Protein AF-A0AAE1W325-F1 (afdb_monomer)

Mean predicted aligned error: 14.41 Å

Organism: NCBI:txid2727404

Secondary structure (DSSP, 8-state):
-HHHHHHHHHHHHH-TTTHHHHHHHHHHHHHHHHHHHHHHHHHHHHHHHHHHHHHHHHHHHHHHHTSTTS----------------GGGTSS----TT-

Sequence (99 aa):
MLNSMVYEANARLRDPVYGCAGAICQLQYQISELQAELAKAQAEILNMQCQNANLFELIGKQMAAETDRQPQTLPSVHENTTFFFDESILGVAWEPLWT

InterPro domains:
  IPR004883 Lateral organ boundaries, LOB [PF03195] (2-42)
  IPR004883 Lateral organ boundaries, LOB [PS50891] (1-45)

Solvent-accessible surface area (backbone atoms only — not comparable to 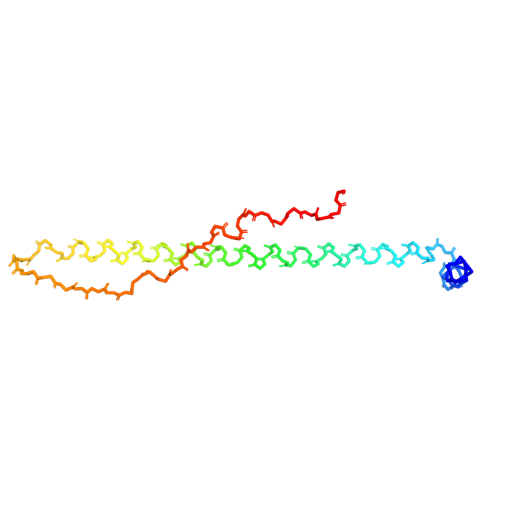full-atom values): 6200 Å² total; per-residue (Å²): 114,66,69,60,54,52,49,44,54,54,27,32,73,76,32,76,86,45,27,56,58,45,56,51,53,52,50,53,51,52,52,51,53,52,52,51,53,51,53,51,54,51,53,52,51,54,50,53,52,52,52,50,52,53,51,52,51,52,52,53,51,51,59,60,68,64,58,86,75,74,87,88,86,88,86,81,87,73,83,83,77,78,74,78,78,78,56,76,69,78,81,57,84,83,69,76,92,79,122

Structure (mmCIF, N/CA/C/O backbone):
data_AF-A0AAE1W325-F1
#
_entry.id   AF-A0AAE1W325-F1
#
loop_
_atom_site.group_PDB
_atom_site.id
_atom_site.type_symbol
_atom_site.label_atom_id
_atom_site.label_alt_id
_atom_site.label_comp_id
_atom_site.label_asym_id
_atom_site.label_entity_id
_atom_site.label_seq_id
_atom_site.pdbx_PDB_ins_code
_atom_site.Cartn_x
_atom_site.Cartn_y
_atom_site.Cartn_z
_atom_site.occupancy
_atom_site.B_iso_or_equiv
_atom_site.auth_seq_id
_atom_site.auth_comp_id
_a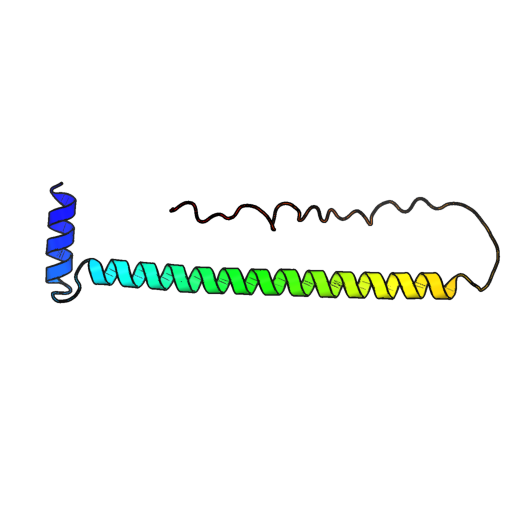tom_site.auth_asym_id
_atom_site.auth_atom_id
_atom_site.pdbx_PDB_model_num
ATOM 1 N N . MET A 1 1 ? 26.150 7.624 -7.975 1.00 70.50 1 MET A N 1
ATOM 2 C CA . MET A 1 1 ? 25.671 7.990 -9.328 1.00 70.50 1 MET A CA 1
ATOM 3 C C . MET A 1 1 ? 25.613 6.781 -10.266 1.00 70.50 1 MET A C 1
ATOM 5 O O . MET A 1 1 ? 24.535 6.490 -10.762 1.00 70.50 1 MET A O 1
ATOM 9 N N . LEU A 1 2 ? 26.701 6.010 -10.432 1.00 83.12 2 LEU A N 1
ATOM 10 C CA . LEU A 1 2 ? 26.726 4.818 -11.307 1.00 83.12 2 LEU A CA 1
ATOM 11 C C . LEU A 1 2 ? 25.698 3.734 -10.937 1.00 83.12 2 LEU A C 1
ATOM 13 O O . LEU A 1 2 ? 24.982 3.261 -11.812 1.00 83.12 2 LEU A O 1
ATOM 17 N N . ASN A 1 3 ? 25.554 3.400 -9.651 1.00 87.38 3 ASN A N 1
ATOM 18 C CA . ASN A 1 3 ? 24.617 2.351 -9.217 1.00 87.38 3 ASN A CA 1
ATOM 19 C C . ASN A 1 3 ? 23.154 2.668 -9.568 1.00 87.38 3 ASN A C 1
ATOM 21 O O . ASN A 1 3 ? 22.403 1.764 -9.919 1.00 87.38 3 ASN A O 1
ATOM 25 N N . SER A 1 4 ? 22.765 3.948 -9.529 1.00 87.88 4 SER A N 1
ATOM 26 C CA . SER A 1 4 ? 21.405 4.375 -9.885 1.00 87.88 4 SER A CA 1
ATOM 27 C C . SER A 1 4 ? 21.139 4.211 -11.383 1.00 87.88 4 SER A C 1
ATOM 29 O O . SER A 1 4 ? 20.088 3.710 -11.765 1.00 87.88 4 SER A O 1
ATOM 31 N N . MET A 1 5 ? 22.110 4.573 -12.229 1.00 89.50 5 MET A N 1
ATOM 32 C CA . MET A 1 5 ? 21.998 4.447 -13.686 1.00 89.50 5 MET A CA 1
ATOM 33 C C . MET A 1 5 ? 21.989 2.978 -14.129 1.00 89.50 5 MET A C 1
ATOM 35 O O . MET A 1 5 ? 21.214 2.593 -15.000 1.00 89.50 5 MET A O 1
ATOM 39 N N . VAL A 1 6 ? 22.808 2.134 -13.489 1.00 91.69 6 VAL A N 1
ATOM 40 C CA . VAL A 1 6 ? 22.817 0.682 -13.730 1.00 91.69 6 VAL A CA 1
ATOM 41 C C . VAL A 1 6 ? 21.495 0.045 -13.301 1.00 91.69 6 VAL A C 1
ATOM 43 O O . VAL A 1 6 ? 20.977 -0.813 -14.015 1.00 91.69 6 VAL A O 1
ATOM 46 N N . TYR A 1 7 ? 20.931 0.458 -12.161 1.00 89.94 7 TYR A N 1
ATOM 47 C CA . TYR A 1 7 ? 19.629 -0.028 -11.706 1.00 89.94 7 TYR A CA 1
ATOM 48 C C . TYR A 1 7 ? 18.511 0.350 -12.683 1.00 89.94 7 TYR A C 1
ATOM 50 O O . TYR A 1 7 ? 17.733 -0.517 -13.077 1.00 89.94 7 TYR A O 1
ATOM 58 N N . GLU A 1 8 ? 18.463 1.607 -13.129 1.00 88.81 8 GLU A N 1
ATOM 59 C CA . GLU A 1 8 ? 17.468 2.071 -14.099 1.00 88.81 8 GLU A CA 1
ATOM 60 C C . GLU A 1 8 ? 17.586 1.335 -15.441 1.00 88.81 8 GLU A C 1
ATOM 62 O O . GLU A 1 8 ? 16.585 0.848 -15.970 1.00 88.81 8 GLU A O 1
ATOM 67 N N . ALA A 1 9 ? 18.806 1.182 -15.962 1.00 89.75 9 ALA A N 1
ATOM 68 C CA . ALA A 1 9 ? 19.050 0.442 -17.197 1.00 89.75 9 ALA A CA 1
ATOM 69 C C . ALA A 1 9 ? 18.604 -1.027 -17.080 1.00 89.75 9 ALA A C 1
ATOM 71 O O . ALA A 1 9 ? 17.921 -1.543 -17.964 1.00 89.75 9 ALA A O 1
ATOM 72 N N . ASN A 1 10 ? 18.913 -1.690 -15.959 1.00 89.50 10 ASN A N 1
ATOM 73 C CA . ASN A 1 10 ? 18.458 -3.058 -15.694 1.00 89.50 10 ASN A CA 1
ATOM 74 C C . ASN A 1 10 ? 16.943 -3.166 -15.488 1.00 89.50 10 ASN A C 1
ATOM 76 O O . ASN A 1 10 ? 16.356 -4.211 -15.769 1.00 89.50 10 ASN A O 1
ATOM 80 N N . ALA A 1 11 ? 16.295 -2.132 -14.954 1.00 90.44 11 ALA A N 1
ATOM 81 C CA . ALA A 1 11 ? 14.845 -2.110 -14.820 1.00 90.44 11 ALA A CA 1
ATOM 82 C C . ALA A 1 11 ? 14.180 -2.012 -16.200 1.00 90.44 11 ALA A C 1
ATOM 84 O O . ALA A 1 11 ? 13.305 -2.819 -16.493 1.00 90.44 11 ALA A O 1
ATOM 85 N N . ARG A 1 12 ? 14.664 -1.125 -17.081 1.00 89.56 12 ARG A N 1
ATOM 86 C CA . ARG A 1 12 ? 14.165 -0.992 -18.463 1.00 89.56 12 ARG A CA 1
ATOM 87 C C . ARG A 1 12 ? 14.444 -2.221 -19.335 1.00 89.56 12 ARG A C 1
ATOM 89 O O . ARG A 1 12 ? 13.671 -2.520 -20.231 1.00 89.56 12 ARG A O 1
ATOM 96 N N . LEU A 1 13 ? 15.528 -2.957 -19.082 1.00 91.19 13 LEU A N 1
ATOM 97 C CA . LEU A 1 13 ? 15.776 -4.233 -19.767 1.00 91.19 13 LEU A CA 1
ATOM 98 C C . LEU A 1 13 ? 14.730 -5.301 -19.419 1.00 91.19 13 LEU A C 1
ATOM 100 O O . LEU A 1 13 ? 14.371 -6.104 -20.275 1.00 91.19 13 LEU A O 1
ATOM 104 N N . ARG A 1 14 ? 14.269 -5.329 -18.164 1.00 89.31 14 ARG A N 1
ATOM 105 C CA . ARG A 1 14 ? 13.284 -6.308 -17.675 1.00 89.31 14 ARG A CA 1
ATOM 106 C C . ARG A 1 14 ? 11.848 -5.895 -17.984 1.00 89.31 14 ARG A C 1
ATOM 108 O O . ARG A 1 14 ? 11.034 -6.748 -18.310 1.00 89.31 14 ARG A O 1
ATOM 115 N N . ASP A 1 15 ? 11.568 -4.601 -17.898 1.00 88.56 15 ASP A N 1
ATOM 116 C CA . ASP A 1 15 ? 10.294 -3.988 -18.255 1.00 88.56 15 ASP A CA 1
ATOM 117 C C . ASP A 1 15 ? 10.564 -2.750 -19.130 1.00 88.56 15 ASP A C 1
ATOM 119 O O . ASP A 1 15 ? 10.824 -1.662 -18.604 1.00 88.56 15 ASP A O 1
ATOM 123 N N . PRO A 1 16 ? 10.539 -2.894 -20.466 1.00 86.81 16 PRO A N 1
ATOM 124 C CA . PRO A 1 16 ? 10.879 -1.809 -21.385 1.00 86.81 16 PRO A CA 1
ATOM 125 C C . PRO A 1 16 ? 9.846 -0.685 -21.427 1.00 86.81 16 PRO A C 1
ATOM 127 O O . PRO A 1 16 ? 10.155 0.385 -21.951 1.00 86.81 16 PRO A O 1
ATOM 130 N N . VAL A 1 17 ? 8.642 -0.901 -20.890 1.00 88.94 17 VAL A N 1
ATOM 131 C CA . VAL A 1 17 ? 7.582 0.110 -20.885 1.00 88.94 17 VAL A CA 1
ATOM 132 C C . VAL A 1 17 ? 7.627 0.911 -19.590 1.00 88.94 17 VAL A C 1
ATOM 134 O O . VAL A 1 17 ? 7.645 2.140 -19.642 1.00 88.94 17 VAL A O 1
ATOM 137 N N . TYR A 1 18 ? 7.696 0.243 -18.435 1.00 88.00 18 TYR A N 1
ATOM 138 C CA . TYR A 1 18 ? 7.563 0.915 -17.141 1.00 88.00 18 TYR A CA 1
ATOM 139 C C . TYR A 1 18 ? 8.830 0.891 -16.282 1.00 88.00 18 TYR A C 1
ATOM 141 O O . TYR A 1 18 ? 8.981 1.757 -15.423 1.00 88.00 18 TYR A O 1
ATOM 149 N N . GLY A 1 19 ? 9.776 -0.022 -16.509 1.00 91.31 19 GLY A N 1
ATOM 150 C CA . GLY A 1 19 ? 11.065 -0.067 -15.812 1.00 91.31 19 GLY A CA 1
ATOM 151 C C . GLY A 1 19 ? 10.965 0.162 -14.295 1.00 91.31 19 GLY A C 1
ATOM 152 O O . GLY A 1 19 ? 10.238 -0.530 -13.586 1.00 91.31 19 GLY A O 1
ATOM 153 N N . CYS A 1 20 ? 11.700 1.152 -13.773 1.00 89.56 20 CYS A N 1
ATOM 154 C CA . CYS A 1 20 ? 11.634 1.522 -12.354 1.00 89.56 20 CYS A CA 1
ATOM 155 C C . CYS A 1 20 ? 10.351 2.283 -11.975 1.00 89.56 20 CYS A C 1
ATOM 157 O O . CYS A 1 20 ? 9.954 2.234 -10.814 1.00 89.56 20 CYS A O 1
ATOM 159 N N . ALA A 1 21 ? 9.675 2.934 -12.928 1.00 91.69 21 ALA A N 1
ATOM 160 C CA . ALA A 1 21 ? 8.389 3.582 -12.679 1.00 91.69 21 ALA A CA 1
ATOM 161 C C . ALA A 1 21 ? 7.309 2.550 -12.320 1.00 91.69 21 ALA A C 1
ATOM 163 O O . ALA A 1 21 ? 6.518 2.804 -11.420 1.00 91.69 21 ALA A O 1
ATOM 164 N N . GLY A 1 22 ? 7.336 1.356 -12.925 1.00 91.44 22 GLY A N 1
ATOM 165 C CA . GLY A 1 22 ? 6.441 0.252 -12.559 1.00 91.44 22 GLY A CA 1
ATOM 166 C C . GLY A 1 22 ? 6.618 -0.192 -11.103 1.00 91.44 22 GLY A C 1
ATOM 167 O O . GLY A 1 22 ? 5.640 -0.324 -10.368 1.00 91.44 22 GLY A O 1
ATOM 168 N N . ALA A 1 23 ? 7.870 -0.328 -10.651 1.00 91.38 23 ALA A N 1
ATOM 169 C CA . ALA A 1 23 ? 8.178 -0.639 -9.254 1.00 91.38 23 ALA A CA 1
ATOM 170 C C . ALA A 1 23 ? 7.703 0.469 -8.297 1.00 91.38 23 ALA A C 1
ATOM 172 O O . ALA A 1 23 ? 7.131 0.178 -7.249 1.00 91.38 23 ALA A O 1
ATOM 173 N N . ILE A 1 24 ? 7.890 1.737 -8.675 1.00 93.69 24 ILE A N 1
ATOM 174 C CA . ILE A 1 24 ? 7.401 2.885 -7.902 1.00 93.69 24 ILE A CA 1
ATOM 175 C C . ILE A 1 24 ? 5.869 2.853 -7.797 1.00 93.69 24 ILE A C 1
ATOM 177 O O . ILE A 1 24 ? 5.341 2.978 -6.695 1.00 93.69 24 ILE A O 1
ATOM 181 N N . CYS A 1 25 ? 5.153 2.641 -8.904 1.00 95.38 25 CYS A N 1
ATOM 182 C CA . CYS A 1 25 ? 3.692 2.555 -8.907 1.00 95.38 25 CYS A CA 1
ATOM 183 C C . CYS A 1 25 ? 3.181 1.412 -8.021 1.00 95.38 25 CYS A C 1
ATOM 185 O O . CYS A 1 25 ? 2.223 1.596 -7.274 1.00 95.38 25 CYS A O 1
ATOM 187 N N . GLN A 1 26 ? 3.832 0.248 -8.061 1.00 94.69 26 GLN A N 1
ATOM 188 C CA . GLN A 1 26 ? 3.451 -0.887 -7.224 1.00 94.69 26 GLN A CA 1
ATOM 189 C C . GLN A 1 26 ? 3.653 -0.596 -5.732 1.00 94.69 26 GLN A C 1
ATOM 191 O O . GLN A 1 26 ? 2.786 -0.924 -4.926 1.00 94.69 26 GLN A O 1
ATOM 196 N N . LEU A 1 27 ? 4.763 0.050 -5.365 1.00 97.06 27 LEU A N 1
ATOM 197 C CA . LEU A 1 27 ? 5.005 0.466 -3.983 1.00 97.06 27 LEU A CA 1
ATOM 198 C C . LEU A 1 27 ? 3.982 1.508 -3.520 1.00 97.06 27 LEU A C 1
ATOM 200 O O . LEU A 1 27 ? 3.474 1.404 -2.409 1.00 97.06 27 LEU A O 1
ATOM 204 N N . GLN A 1 28 ? 3.635 2.478 -4.370 1.00 97.12 28 GLN A N 1
ATOM 205 C CA . GLN A 1 28 ? 2.587 3.456 -4.061 1.00 97.12 28 GLN A CA 1
ATOM 206 C C . GLN A 1 28 ? 1.235 2.775 -3.826 1.00 97.12 28 GLN A C 1
ATOM 208 O O . GLN A 1 28 ? 0.566 3.081 -2.844 1.00 97.12 28 GLN A O 1
ATOM 213 N N . TYR A 1 29 ? 0.870 1.805 -4.669 1.00 96.06 29 TYR A N 1
ATOM 214 C CA . TYR A 1 29 ? -0.347 1.018 -4.488 1.00 96.06 29 TYR A CA 1
ATOM 215 C C . TYR A 1 29 ? -0.349 0.256 -3.153 1.00 96.06 29 TYR A C 1
ATOM 217 O O . TYR A 1 29 ? -1.315 0.337 -2.400 1.00 96.06 29 TYR A O 1
ATOM 225 N N . GLN A 1 30 ? 0.754 -0.418 -2.811 1.00 98.00 30 GLN A N 1
ATOM 226 C CA . GLN A 1 30 ? 0.885 -1.129 -1.533 1.00 98.00 30 GLN A CA 1
ATOM 227 C C . GLN A 1 30 ? 0.770 -0.195 -0.324 1.00 98.00 30 GLN A C 1
ATOM 229 O O . GLN A 1 30 ? 0.136 -0.551 0.665 1.00 98.00 30 GLN A O 1
ATOM 234 N N . ILE A 1 31 ? 1.355 1.004 -0.401 1.00 96.81 31 ILE A N 1
ATOM 235 C CA . ILE A 1 31 ? 1.211 2.022 0.646 1.00 96.81 31 ILE A CA 1
ATOM 236 C C . ILE A 1 31 ? -0.263 2.407 0.812 1.00 96.81 31 ILE A C 1
ATOM 238 O O . ILE A 1 31 ? -0.739 2.477 1.943 1.00 96.81 31 ILE A O 1
ATOM 242 N N . SER A 1 32 ? -0.992 2.625 -0.286 1.00 95.56 32 SER A N 1
ATOM 243 C CA . SER A 1 32 ? -2.419 2.960 -0.233 1.00 95.56 32 SER A CA 1
ATOM 244 C C . SER A 1 32 ? -3.271 1.844 0.377 1.00 95.56 32 SER A C 1
ATOM 246 O O . SER A 1 32 ? -4.124 2.131 1.214 1.00 95.56 32 SER A O 1
ATOM 248 N N . GLU A 1 33 ? -3.026 0.583 0.015 1.00 97.81 33 GLU A N 1
ATOM 249 C CA . GLU A 1 33 ? -3.729 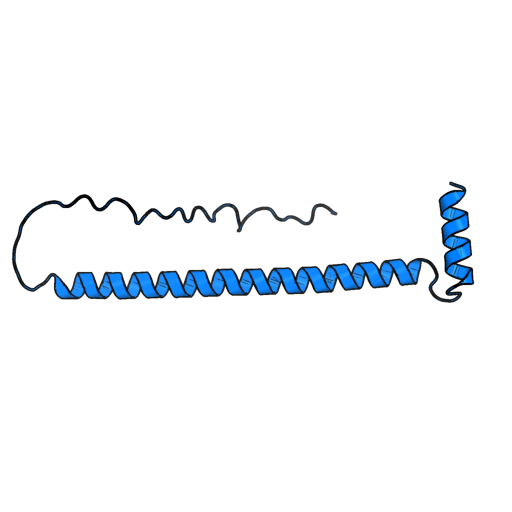-0.567 0.607 1.00 97.81 33 GLU A CA 1
ATOM 250 C C . GLU A 1 33 ? -3.481 -0.652 2.120 1.00 97.81 33 GLU A C 1
ATOM 252 O O . GLU A 1 33 ? -4.424 -0.727 2.905 1.00 97.81 33 GLU A O 1
ATOM 257 N N . LEU A 1 34 ? -2.221 -0.536 2.551 1.00 97.56 34 LEU A N 1
ATOM 258 C CA . LEU A 1 34 ? -1.871 -0.562 3.974 1.00 97.56 34 LEU A CA 1
ATOM 259 C C . LEU A 1 34 ? -2.495 0.604 4.753 1.00 97.56 34 LEU A C 1
ATOM 261 O O . LEU A 1 34 ? -2.934 0.429 5.888 1.00 97.56 34 LEU A O 1
ATOM 265 N N . GLN A 1 35 ? -2.564 1.795 4.155 1.00 94.75 35 GLN A N 1
ATOM 266 C CA . GLN A 1 35 ? -3.252 2.940 4.757 1.00 94.75 35 GLN A CA 1
ATOM 267 C C . GLN A 1 35 ? -4.757 2.683 4.915 1.00 94.75 35 GLN A C 1
ATOM 269 O O . GLN A 1 35 ? -5.332 3.053 5.940 1.00 94.75 35 GLN A O 1
ATOM 274 N N . ALA A 1 36 ? -5.392 2.029 3.940 1.00 92.81 36 ALA A N 1
ATOM 275 C CA . ALA A 1 36 ? -6.801 1.659 4.023 1.00 92.81 36 ALA A CA 1
ATOM 276 C C . ALA A 1 36 ? -7.055 0.606 5.117 1.00 92.81 36 ALA A C 1
ATOM 278 O O . ALA A 1 36 ? -8.005 0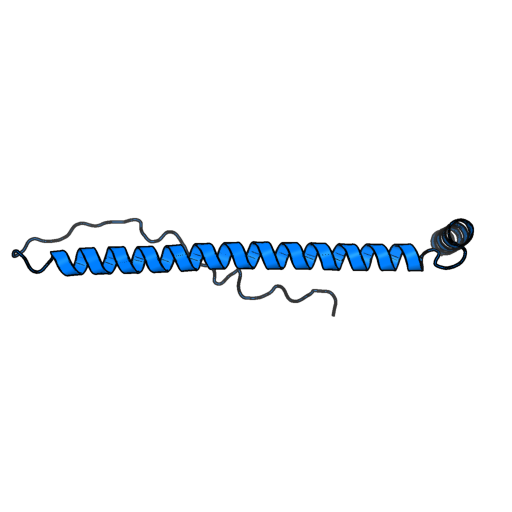.741 5.892 1.00 92.81 36 ALA A O 1
ATOM 279 N N . GLU A 1 37 ? -6.192 -0.407 5.228 1.00 96.75 37 GLU A N 1
ATOM 280 C CA . GLU A 1 37 ? -6.260 -1.405 6.303 1.00 96.75 37 GLU A CA 1
ATOM 281 C C . GLU A 1 37 ? -6.098 -0.767 7.687 1.00 96.75 37 GLU A C 1
ATOM 283 O O . GLU A 1 37 ? -6.866 -1.071 8.603 1.00 96.75 37 GLU A O 1
ATOM 288 N N . LEU A 1 38 ? -5.151 0.164 7.828 1.00 94.31 38 LEU A N 1
ATOM 289 C CA . LEU A 1 38 ? -4.948 0.909 9.067 1.00 94.31 38 LEU A CA 1
ATOM 290 C C . LEU A 1 38 ? -6.199 1.711 9.445 1.00 94.31 38 LEU A C 1
ATOM 292 O O . LEU A 1 38 ? -6.675 1.609 10.576 1.00 94.31 38 LEU A O 1
ATOM 296 N N . ALA A 1 39 ? -6.759 2.468 8.498 1.00 88.25 39 ALA A N 1
ATOM 297 C CA . ALA A 1 39 ? -7.968 3.258 8.721 1.00 88.25 39 ALA A CA 1
ATOM 298 C C . ALA A 1 39 ? -9.159 2.377 9.130 1.00 88.25 39 ALA A C 1
ATOM 300 O O . ALA A 1 39 ? -9.934 2.736 10.019 1.00 88.25 39 ALA A O 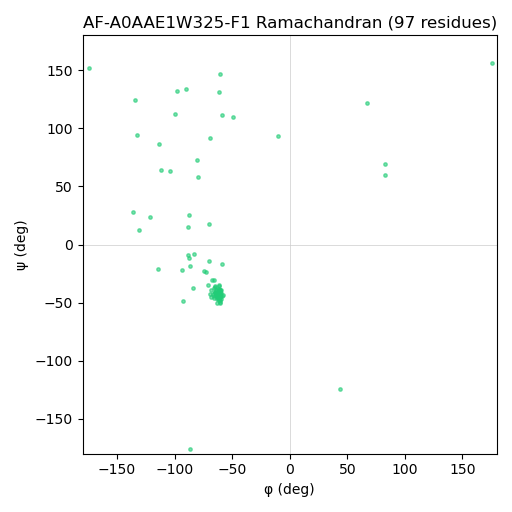1
ATOM 301 N N . LYS A 1 40 ? -9.287 1.189 8.527 1.00 91.88 40 LYS A N 1
ATOM 302 C CA . LYS A 1 40 ? -10.311 0.210 8.897 1.00 91.88 40 LYS A CA 1
ATOM 303 C C . LYS A 1 40 ? -10.130 -0.282 10.335 1.00 91.88 40 LYS A C 1
ATOM 305 O O . LYS A 1 40 ? -11.088 -0.246 11.105 1.00 91.88 40 LYS A O 1
ATOM 310 N N . ALA A 1 41 ? -8.923 -0.704 10.709 1.00 90.38 41 ALA A N 1
ATOM 311 C CA . ALA A 1 41 ? -8.640 -1.176 12.064 1.00 90.38 41 ALA A CA 1
ATOM 312 C C . ALA A 1 41 ? -8.906 -0.085 13.117 1.00 90.38 41 ALA A C 1
ATOM 314 O O . ALA A 1 41 ? -9.477 -0.356 14.171 1.00 90.38 41 ALA A O 1
ATOM 315 N N . GLN A 1 42 ? -8.562 1.169 12.812 1.00 82.81 42 GLN A N 1
ATOM 316 C CA . GLN A 1 42 ? -8.860 2.316 13.673 1.00 82.81 42 GLN A CA 1
ATOM 317 C C . GLN A 1 42 ? -10.368 2.525 13.855 1.00 82.81 42 GLN A C 1
ATOM 319 O O . GLN A 1 42 ? -10.836 2.695 14.981 1.00 82.81 42 GLN A O 1
ATOM 324 N N . ALA A 1 43 ? -11.145 2.465 12.770 1.00 86.19 43 ALA A N 1
ATOM 325 C CA . ALA A 1 43 ? -12.599 2.580 12.843 1.00 86.19 43 ALA A CA 1
ATOM 326 C C . ALA A 1 43 ? -13.227 1.454 13.686 1.00 86.19 43 ALA A C 1
ATOM 328 O O . ALA A 1 43 ? -14.162 1.701 14.448 1.00 86.19 43 ALA A O 1
ATOM 329 N N . GLU A 1 44 ? -12.699 0.231 13.592 1.00 90.94 44 GLU A N 1
ATOM 330 C CA . GLU A 1 44 ? -13.136 -0.896 14.422 1.00 90.94 44 GLU A CA 1
ATOM 331 C C . GLU A 1 44 ? -12.853 -0.655 15.912 1.00 90.94 44 GLU A C 1
ATOM 333 O O . GLU A 1 44 ? -13.739 -0.876 16.739 1.00 90.94 44 GLU A O 1
ATOM 338 N N . ILE A 1 45 ? -11.670 -0.137 16.260 1.00 86.00 45 ILE A N 1
ATOM 339 C CA . ILE A 1 45 ? -11.315 0.210 17.646 1.00 86.00 45 ILE A CA 1
ATOM 340 C C . ILE A 1 45 ? -12.273 1.269 18.204 1.00 86.00 45 ILE A C 1
ATOM 342 O O . ILE A 1 45 ? -12.863 1.056 19.265 1.00 86.00 45 ILE A O 1
ATOM 346 N N . LEU A 1 46 ? -12.485 2.368 17.474 1.00 84.12 46 LEU A N 1
ATOM 347 C CA . LEU A 1 46 ? -13.393 3.444 17.889 1.00 84.12 46 LEU A CA 1
ATOM 348 C C . LEU A 1 46 ? -14.833 2.943 18.057 1.00 84.12 46 LEU A C 1
ATOM 350 O O . LEU A 1 46 ? -15.524 3.311 19.008 1.00 84.12 46 LEU A O 1
ATOM 354 N N . ASN A 1 47 ? -15.287 2.062 17.164 1.00 86.56 47 ASN A N 1
ATOM 355 C CA . ASN A 1 47 ? -16.608 1.451 17.264 1.00 86.56 47 ASN A CA 1
ATOM 356 C C . ASN A 1 47 ? -16.747 0.612 18.547 1.00 86.56 47 ASN A C 1
ATOM 358 O O . ASN A 1 47 ? -17.742 0.742 19.259 1.00 86.56 47 ASN A O 1
ATOM 362 N N . MET A 1 48 ? -15.741 -0.201 18.885 1.00 85.38 48 MET A N 1
ATOM 363 C CA . MET A 1 48 ? -15.744 -0.996 20.121 1.00 85.38 48 MET A CA 1
ATOM 364 C C . MET A 1 48 ? -15.701 -0.111 21.371 1.00 85.38 48 MET A C 1
ATOM 366 O O . MET A 1 48 ? -16.432 -0.357 22.330 1.00 85.38 48 MET A O 1
ATOM 370 N N . GLN A 1 49 ? -14.896 0.954 21.360 1.00 83.50 49 GLN A N 1
ATOM 371 C CA . GLN A 1 49 ? -14.849 1.929 22.453 1.00 83.50 49 GLN A CA 1
ATOM 372 C C . GLN A 1 49 ? -16.204 2.627 22.651 1.00 83.50 49 GLN A C 1
ATOM 374 O O . GLN A 1 49 ? -16.682 2.727 23.781 1.00 83.50 49 GLN A O 1
ATOM 379 N N . CYS A 1 50 ? -16.865 3.045 21.568 1.00 84.56 50 CYS A N 1
ATOM 380 C CA . CYS A 1 50 ? -18.194 3.657 21.625 1.00 84.56 50 CYS A CA 1
ATOM 381 C C . CYS A 1 50 ? -19.246 2.684 22.182 1.00 84.56 50 CYS A C 1
ATOM 383 O O . CYS A 1 50 ? -20.033 3.049 23.055 1.00 84.56 50 CYS A O 1
ATOM 385 N N . GLN A 1 51 ? -19.228 1.423 21.739 1.00 85.62 51 GLN A N 1
ATOM 386 C CA . GLN A 1 51 ? -20.112 0.384 22.273 1.00 85.62 51 GLN A CA 1
ATOM 387 C C . GLN A 1 51 ? -19.887 0.158 23.772 1.00 85.62 51 GLN A C 1
ATOM 389 O O . GLN A 1 51 ? -20.855 0.099 24.530 1.00 85.62 51 GLN A O 1
ATOM 394 N N . ASN A 1 52 ? -18.628 0.102 24.215 1.00 84.75 52 ASN A N 1
ATOM 395 C CA . ASN A 1 52 ? -18.294 -0.025 25.631 1.00 84.75 52 ASN A CA 1
ATOM 396 C C . ASN A 1 52 ? -18.818 1.167 26.441 1.00 84.75 52 ASN A C 1
ATOM 398 O O . ASN A 1 52 ? -19.452 0.961 27.474 1.00 84.75 52 ASN A O 1
ATOM 402 N N . ALA A 1 53 ? -18.616 2.399 25.965 1.00 82.31 53 ALA A N 1
ATOM 403 C CA . ALA A 1 53 ? -19.125 3.601 26.625 1.00 82.31 53 ALA A CA 1
ATOM 404 C C . ALA A 1 53 ? -20.656 3.569 26.784 1.00 82.31 53 ALA A C 1
ATOM 406 O O . ALA A 1 53 ? -21.167 3.840 27.871 1.00 82.31 53 ALA A O 1
ATOM 407 N N . ASN A 1 54 ? -21.382 3.147 25.743 1.00 85.25 54 ASN A N 1
ATOM 408 C CA . ASN A 1 54 ? -22.839 2.994 25.790 1.00 85.25 54 ASN A CA 1
ATOM 409 C C . ASN A 1 54 ? -23.280 1.936 26.819 1.00 85.25 54 ASN A C 1
ATOM 411 O O . ASN A 1 54 ? -24.265 2.132 27.533 1.00 85.25 54 ASN A O 1
ATOM 415 N N . LEU A 1 55 ? -22.551 0.817 26.927 1.00 89.31 55 LEU A N 1
ATOM 416 C CA . LEU A 1 55 ? -22.829 -0.213 27.934 1.00 89.31 55 LEU A CA 1
ATOM 417 C C . LEU A 1 55 ? -22.599 0.303 29.356 1.00 89.31 55 LEU A C 1
ATOM 419 O O . LEU A 1 55 ? -23.443 0.082 30.226 1.00 89.31 55 LEU A O 1
ATOM 423 N N . PHE A 1 56 ? -21.499 1.018 29.596 1.00 87.31 56 PHE A N 1
ATOM 424 C CA . PHE A 1 56 ? -21.237 1.644 30.893 1.00 87.31 56 PHE A CA 1
ATOM 425 C C . PHE A 1 56 ? -22.322 2.656 31.268 1.00 87.31 56 PHE A C 1
ATOM 427 O O . PHE A 1 56 ? -22.768 2.671 32.416 1.00 87.31 56 PHE A O 1
ATOM 434 N N . GLU A 1 57 ? -22.794 3.457 30.310 1.00 84.75 57 GLU A N 1
ATOM 435 C CA . GLU A 1 57 ? -23.896 4.393 30.535 1.00 84.75 57 GLU A CA 1
ATOM 436 C C . GLU A 1 57 ? -25.186 3.660 30.945 1.00 84.75 57 GLU A C 1
ATOM 438 O O . GLU A 1 57 ? -25.861 4.068 31.894 1.00 84.75 57 GLU A O 1
ATOM 443 N N . LEU A 1 58 ? -25.520 2.549 30.277 1.00 87.69 58 LEU A N 1
ATOM 444 C CA . LEU A 1 58 ? -26.704 1.751 30.599 1.00 87.69 58 LEU A CA 1
ATOM 445 C C . LEU A 1 58 ? -26.616 1.127 31.999 1.00 87.69 58 LEU A C 1
ATOM 447 O O . LEU A 1 58 ? -27.579 1.194 32.764 1.00 87.69 58 LEU A O 1
ATOM 451 N N . ILE A 1 59 ? -25.458 0.565 32.353 1.00 89.69 59 ILE A N 1
ATOM 452 C CA . ILE A 1 59 ? -25.209 -0.009 33.683 1.00 89.69 59 ILE A CA 1
ATOM 453 C C . ILE A 1 59 ? -25.310 1.080 34.761 1.00 89.69 59 ILE A C 1
ATOM 455 O O . ILE A 1 59 ? -25.963 0.875 35.785 1.00 89.69 59 ILE A O 1
ATOM 459 N N . GLY A 1 60 ? -24.733 2.261 34.516 1.00 83.00 60 GLY A N 1
ATOM 460 C CA . GLY A 1 60 ? -24.831 3.404 35.425 1.00 83.00 60 GLY A CA 1
ATOM 461 C C . GLY A 1 60 ? -26.276 3.862 35.652 1.00 83.00 60 GLY A C 1
ATOM 462 O O . GLY A 1 60 ? -26.672 4.119 36.790 1.00 83.00 60 GLY A O 1
ATOM 463 N N . LYS A 1 61 ? -27.096 3.899 34.593 1.00 80.38 61 LYS A N 1
ATOM 464 C CA . LYS A 1 61 ? -28.529 4.232 34.688 1.00 80.38 61 LYS A CA 1
ATOM 465 C C . LYS A 1 61 ? -29.330 3.188 35.477 1.00 80.38 61 LYS A C 1
ATOM 467 O O . LYS A 1 61 ? -30.205 3.579 36.245 1.00 80.38 61 LYS A O 1
ATOM 472 N N . GLN A 1 62 ? -29.024 1.894 35.341 1.00 79.00 62 GLN A N 1
ATOM 473 C CA . GLN A 1 62 ? -29.686 0.827 36.108 1.00 79.00 62 GLN A CA 1
ATOM 474 C C . GLN A 1 62 ? -29.384 0.933 37.610 1.00 79.00 62 GLN A C 1
ATOM 476 O O . GLN A 1 62 ? -30.298 0.895 38.430 1.00 79.00 62 GLN A O 1
ATOM 481 N N . MET A 1 63 ? -28.113 1.147 37.961 1.00 67.31 63 MET A N 1
ATOM 482 C CA . MET A 1 63 ? -27.674 1.322 39.352 1.00 67.31 63 MET A CA 1
ATOM 483 C C . MET A 1 63 ? -28.322 2.558 40.003 1.00 67.31 63 MET A C 1
ATOM 485 O O . MET A 1 63 ? -28.669 2.532 41.182 1.00 67.31 63 MET A O 1
ATOM 489 N N . ALA A 1 64 ? -28.532 3.636 39.237 1.00 63.62 64 ALA A N 1
ATOM 490 C CA . ALA A 1 64 ? -29.251 4.820 39.709 1.00 63.62 64 ALA A CA 1
ATOM 491 C C . ALA A 1 64 ? -30.764 4.575 39.878 1.00 63.62 64 ALA A C 1
ATOM 493 O O . ALA A 1 64 ? -31.367 5.114 40.804 1.00 63.62 64 ALA A O 1
ATOM 494 N N . ALA A 1 65 ? -31.378 3.750 39.024 1.00 59.94 65 ALA A N 1
ATOM 495 C CA . ALA A 1 65 ? -32.805 3.425 39.093 1.00 59.94 65 ALA A CA 1
ATOM 496 C C . ALA A 1 65 ? -33.171 2.500 40.273 1.00 59.94 65 ALA A C 1
ATOM 498 O O . ALA A 1 65 ? -34.313 2.508 40.729 1.00 59.94 65 ALA A O 1
ATOM 499 N N . GLU A 1 66 ? -32.218 1.725 40.799 1.00 52.81 66 GLU A N 1
ATOM 500 C CA . GLU A 1 66 ? -32.435 0.806 41.929 1.00 52.81 66 GLU A CA 1
ATOM 501 C C . GLU A 1 66 ? -32.228 1.452 43.315 1.00 52.81 66 GLU A C 1
ATOM 503 O O . GLU A 1 66 ? -32.609 0.861 44.326 1.00 52.81 66 GLU A O 1
ATOM 508 N N . THR A 1 67 ? -31.702 2.683 43.390 1.00 52.12 67 THR A N 1
ATOM 509 C CA . THR A 1 67 ? -31.375 3.352 44.668 1.00 52.12 67 THR A CA 1
ATOM 510 C C . THR A 1 67 ? -32.563 4.048 45.354 1.00 52.12 67 THR A C 1
ATOM 512 O O . THR A 1 67 ? -32.462 4.443 46.513 1.00 52.12 67 THR A O 1
ATOM 515 N N . ASP A 1 68 ? -33.730 4.150 44.708 1.00 45.84 68 ASP A N 1
ATOM 516 C CA . ASP A 1 68 ? -34.905 4.836 45.282 1.00 45.84 68 ASP A CA 1
ATOM 517 C C . ASP A 1 68 ? -35.790 3.918 46.159 1.00 45.84 68 ASP A C 1
ATOM 519 O O . ASP A 1 68 ? -36.997 4.124 46.307 1.00 45.84 68 ASP A O 1
ATOM 523 N N . ARG A 1 69 ? -35.210 2.851 46.743 1.00 45.66 69 ARG A N 1
ATOM 524 C CA . ARG A 1 69 ? -35.962 1.891 47.571 1.00 45.66 69 ARG A CA 1
ATOM 525 C C . ARG A 1 69 ? -35.329 1.424 48.893 1.00 45.66 69 ARG A C 1
ATOM 527 O O . ARG A 1 69 ? -35.700 0.339 49.323 1.00 45.66 69 ARG A O 1
ATOM 534 N N . GLN A 1 70 ? -34.476 2.209 49.575 1.00 29.45 70 GLN A N 1
ATOM 535 C CA . GLN A 1 70 ? -34.401 2.296 51.065 1.00 29.45 70 GLN A CA 1
ATOM 536 C C . GLN A 1 70 ? -33.252 3.204 51.591 1.00 29.45 70 GLN A C 1
ATOM 538 O O . GLN A 1 70 ? -32.265 3.399 50.889 1.00 29.45 70 GLN A O 1
ATOM 543 N N . PRO A 1 71 ? -33.346 3.757 52.827 1.00 41.16 71 PRO A N 1
ATOM 544 C CA . PRO A 1 71 ? -32.456 4.815 53.320 1.00 41.16 71 PRO A CA 1
ATOM 545 C C . PRO A 1 71 ? -31.177 4.340 54.059 1.00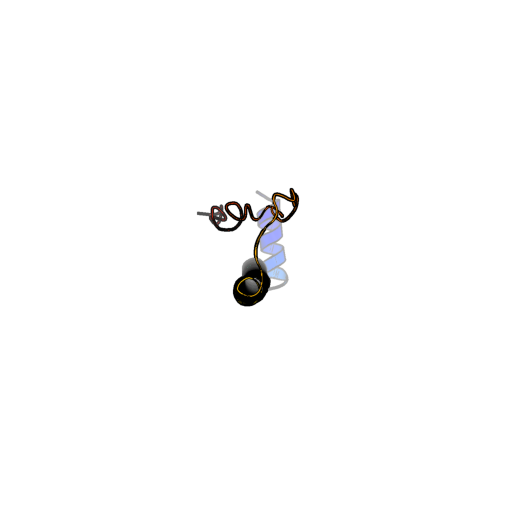 41.16 71 PRO A C 1
ATOM 547 O O . PRO A 1 71 ? -31.257 3.569 55.007 1.00 41.16 71 PRO A O 1
ATOM 550 N N . GLN A 1 72 ? -30.047 4.961 53.674 1.00 40.69 72 GLN A N 1
ATOM 551 C CA . GLN A 1 72 ? -28.795 5.301 54.405 1.00 40.69 72 GLN A CA 1
ATOM 552 C C . GLN A 1 72 ? -27.819 4.210 54.921 1.00 40.69 72 GLN A C 1
ATOM 554 O O . GLN A 1 72 ? -28.144 3.443 55.819 1.00 40.69 72 GLN A O 1
ATOM 559 N N . THR A 1 73 ? -26.545 4.270 54.472 1.00 30.02 73 THR A N 1
ATOM 560 C CA . THR A 1 73 ? -25.297 4.397 55.290 1.00 30.02 73 THR A CA 1
ATOM 561 C C . THR A 1 73 ? -24.029 4.572 54.400 1.00 30.02 73 THR A C 1
ATOM 563 O O . THR A 1 73 ? -24.029 4.196 53.235 1.00 30.02 73 THR A O 1
ATOM 566 N N . LEU A 1 74 ? -22.993 5.245 54.934 1.00 29.19 74 LEU A N 1
ATOM 567 C CA . LEU A 1 74 ? -21.794 5.866 54.300 1.00 29.19 74 LEU A CA 1
ATOM 568 C C . LEU A 1 74 ? -20.583 4.889 54.103 1.00 29.19 74 LEU A C 1
ATOM 570 O O . LEU A 1 74 ? -20.636 3.770 54.599 1.00 29.19 74 LEU A O 1
ATOM 574 N N . PRO A 1 75 ? -19.404 5.351 53.619 1.00 40.53 75 PRO A N 1
ATOM 575 C CA . PRO A 1 75 ? -18.903 5.389 52.239 1.00 40.53 75 PRO A CA 1
ATOM 576 C C . PRO A 1 75 ? -17.955 4.209 51.892 1.00 40.53 75 PRO A C 1
ATOM 578 O O . PRO A 1 75 ? -16.979 3.969 52.603 1.00 40.53 75 PRO A O 1
ATOM 581 N N . SER A 1 76 ? -18.149 3.522 50.759 1.00 31.81 76 SER A N 1
ATOM 582 C CA . SER A 1 76 ? -17.142 2.580 50.239 1.00 31.81 76 SER A CA 1
ATOM 583 C C . SER A 1 76 ? -16.317 3.228 49.131 1.00 31.81 76 SER A C 1
ATOM 585 O O . SER A 1 76 ? -16.811 3.494 48.036 1.00 31.81 76 SER A O 1
ATOM 587 N N . VAL A 1 77 ? -15.042 3.450 49.437 1.00 42.03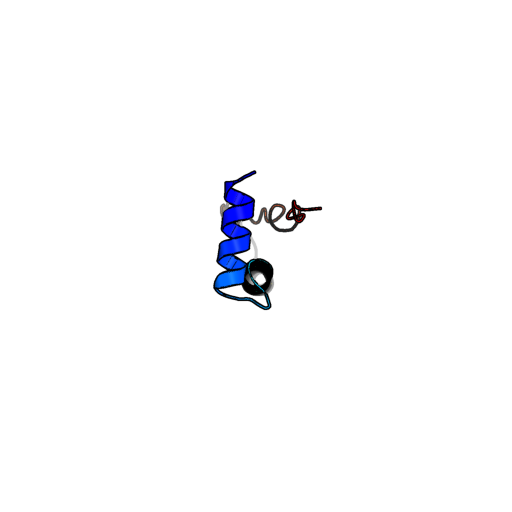 77 VAL A N 1
ATOM 588 C CA . VAL A 1 77 ? -13.955 3.624 48.472 1.00 42.03 77 VAL A CA 1
ATOM 589 C C . VAL A 1 77 ? -14.030 2.475 47.463 1.00 42.03 77 VAL A C 1
ATOM 591 O O . VAL A 1 77 ? -13.760 1.333 47.824 1.00 42.03 77 VAL A O 1
ATOM 594 N N . HIS A 1 78 ? -14.414 2.754 46.216 1.00 37.97 78 HIS A N 1
ATOM 595 C CA . HIS A 1 78 ? -14.154 1.837 45.110 1.00 37.97 78 HIS A CA 1
ATOM 596 C C . HIS A 1 78 ? -13.165 2.515 44.171 1.00 37.97 78 HIS A C 1
ATOM 598 O O . HIS A 1 78 ? -13.512 3.228 43.233 1.00 37.97 78 HIS A O 1
ATOM 604 N N . GLU A 1 79 ? -11.894 2.328 44.506 1.00 42.03 79 GLU A N 1
ATOM 605 C CA . GLU A 1 79 ? -10.795 2.506 43.574 1.00 42.03 79 GLU A CA 1
ATOM 606 C C . GLU A 1 79 ? -10.987 1.525 42.401 1.00 42.03 79 GLU A C 1
ATOM 608 O O . GLU A 1 79 ? -11.517 0.423 42.569 1.00 42.03 79 GLU A O 1
ATOM 613 N N . ASN A 1 80 ? -10.559 1.956 41.216 1.00 45.19 80 ASN A N 1
ATOM 614 C CA . ASN A 1 80 ? -10.603 1.265 39.922 1.00 45.19 80 ASN A CA 1
ATOM 615 C C . ASN A 1 80 ? -11.915 1.335 39.130 1.00 45.19 80 ASN A C 1
ATOM 617 O O . ASN A 1 80 ? -12.540 0.330 38.801 1.00 45.19 80 ASN A O 1
ATOM 621 N N . THR A 1 81 ? -12.237 2.526 38.630 1.00 48.00 81 THR A N 1
ATOM 622 C CA . THR A 1 81 ? -12.724 2.619 37.235 1.00 48.00 81 THR A CA 1
ATOM 623 C C . THR A 1 81 ? -12.005 3.699 36.431 1.00 48.00 81 THR A C 1
ATOM 625 O O . THR A 1 81 ? -12.350 3.974 35.289 1.00 48.00 81 THR A O 1
ATOM 628 N N . THR A 1 82 ? -10.902 4.227 36.964 1.00 44.03 82 THR A N 1
ATOM 629 C CA . THR A 1 82 ? -9.904 4.943 36.170 1.00 44.03 82 THR A CA 1
ATOM 630 C C . THR A 1 82 ? -9.013 3.923 35.459 1.00 44.03 82 THR A C 1
ATOM 632 O O . THR A 1 82 ? -7.798 3.90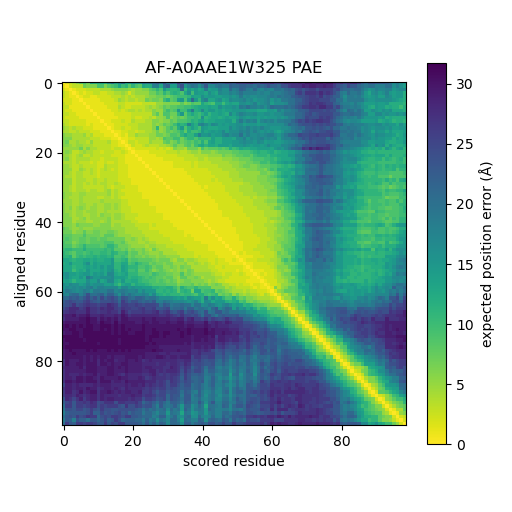1 35.640 1.00 44.03 82 THR A O 1
ATOM 635 N N . PHE A 1 83 ? -9.603 3.044 34.643 1.00 39.22 83 PHE A N 1
ATOM 636 C CA . PHE A 1 83 ? -8.852 2.542 33.499 1.00 39.22 83 PHE A CA 1
ATOM 637 C C . PHE A 1 83 ? -8.714 3.739 32.565 1.00 39.22 83 PHE A C 1
ATOM 639 O O . PHE A 1 83 ? -9.630 4.077 31.826 1.00 39.22 83 PHE A O 1
ATOM 646 N N . PHE A 1 84 ? -7.602 4.448 32.768 1.00 38.22 84 PHE A N 1
ATOM 647 C CA . PHE A 1 84 ? -6.928 5.349 31.846 1.00 38.22 84 PHE A CA 1
ATOM 648 C C . PHE A 1 84 ? -7.486 5.265 30.417 1.00 38.22 84 PHE A C 1
ATOM 650 O O . PHE A 1 84 ? -7.026 4.463 29.612 1.00 38.22 84 PHE A O 1
ATOM 657 N N . PHE A 1 85 ? -8.441 6.126 30.084 1.00 44.84 85 PHE A N 1
ATOM 658 C CA . PHE A 1 85 ? -8.669 6.517 28.699 1.00 44.84 85 PHE A CA 1
ATOM 659 C C . PHE A 1 85 ? -8.087 7.913 28.526 1.00 44.84 85 PHE A C 1
ATOM 661 O O . PHE A 1 85 ? -8.801 8.879 28.283 1.00 44.84 85 PHE A O 1
ATOM 668 N N . ASP A 1 86 ? -6.768 8.024 28.697 1.00 36.19 86 ASP A N 1
ATOM 669 C CA . ASP A 1 86 ? -6.045 9.136 28.089 1.00 36.19 86 ASP A CA 1
ATOM 670 C C . ASP A 1 86 ? -5.800 8.781 26.618 1.00 36.19 86 ASP A C 1
ATOM 672 O O . ASP A 1 86 ? -4.710 8.398 26.205 1.00 36.19 86 ASP A O 1
ATOM 676 N N . GLU A 1 87 ? -6.877 8.823 25.831 1.00 43.81 87 GLU A N 1
ATOM 677 C CA . GLU A 1 87 ? -6.826 8.686 24.372 1.00 43.81 87 GLU A CA 1
ATOM 678 C C . GLU A 1 87 ? -6.628 10.045 23.676 1.00 43.81 87 GLU A C 1
ATOM 680 O O . GLU A 1 87 ? -6.766 10.167 22.462 1.00 43.81 87 GLU A O 1
ATOM 685 N N . SER A 1 88 ? -6.221 11.074 24.430 1.00 45.91 88 SER A N 1
ATOM 686 C CA . SER A 1 88 ? -5.738 12.346 23.878 1.00 45.91 88 SER A CA 1
ATOM 687 C C . SER A 1 88 ? -4.516 12.157 22.954 1.00 45.91 88 SER A C 1
ATOM 689 O O . SER A 1 88 ? -4.206 13.017 22.134 1.00 45.91 88 SER A O 1
ATOM 691 N N . ILE A 1 89 ? -3.843 11.000 23.027 1.00 50.16 89 ILE A N 1
ATOM 692 C CA . ILE A 1 89 ? -2.674 10.650 22.204 1.00 50.16 89 ILE A CA 1
ATOM 693 C C . ILE A 1 89 ? -3.036 10.023 20.838 1.00 50.16 89 ILE A C 1
ATOM 695 O O . ILE A 1 89 ? -2.194 10.040 19.943 1.00 50.16 89 ILE A O 1
ATOM 699 N N . LEU A 1 90 ? -4.248 9.492 20.614 1.00 50.47 90 LEU A N 1
ATOM 700 C CA . LEU A 1 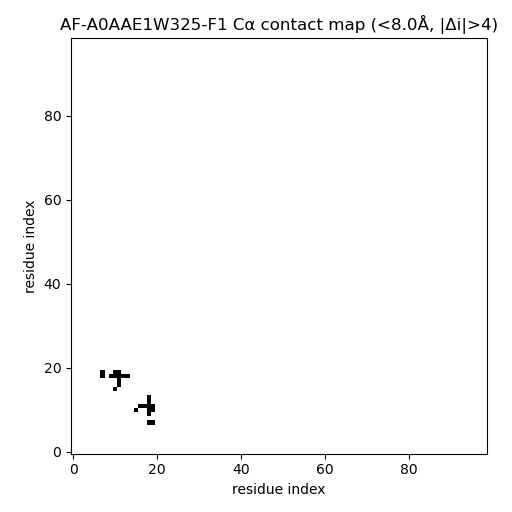90 ? -4.584 8.869 19.314 1.00 50.47 90 LEU A CA 1
ATOM 701 C C . LEU A 1 90 ? -5.267 9.816 18.321 1.00 50.47 90 LEU A C 1
ATOM 703 O O . LEU A 1 90 ? -5.210 9.578 17.115 1.00 50.47 90 LEU A O 1
ATOM 707 N N . GLY A 1 91 ? -5.884 10.894 18.811 1.00 49.41 91 GLY A N 1
ATOM 708 C CA . GLY A 1 91 ? -6.607 11.858 17.977 1.00 49.41 91 GLY A CA 1
ATOM 709 C C . GLY A 1 91 ? -5.759 12.993 17.397 1.00 49.41 91 GLY A C 1
ATOM 710 O O . GLY A 1 91 ? -6.241 13.719 16.530 1.00 49.41 91 GLY A O 1
ATOM 711 N N . VAL A 1 92 ? -4.517 13.182 17.855 1.00 54.22 92 VAL A N 1
ATOM 712 C CA . VAL A 1 92 ? -3.702 14.346 17.478 1.00 54.22 92 VAL A CA 1
ATOM 713 C C . VAL A 1 92 ? -2.281 13.906 17.126 1.00 54.22 92 VAL A C 1
ATOM 715 O O . VAL A 1 92 ? -1.588 13.316 17.942 1.00 54.22 92 VAL A O 1
ATOM 718 N N . ALA A 1 93 ? -1.851 14.266 15.916 1.00 53.19 93 ALA A N 1
ATOM 719 C CA . ALA A 1 93 ? -0.496 14.136 15.371 1.00 53.19 93 ALA A CA 1
ATOM 720 C C . ALA A 1 93 ? -0.094 12.770 14.780 1.00 53.19 93 ALA A C 1
ATOM 722 O O . ALA A 1 93 ? 0.942 12.205 15.112 1.00 53.19 93 ALA A O 1
ATOM 723 N N . TRP A 1 94 ? -0.831 12.325 13.763 1.00 53.12 94 TRP A N 1
ATOM 724 C CA . TRP A 1 94 ? -0.199 11.625 12.637 1.00 53.12 94 TRP A CA 1
ATOM 725 C C . TRP A 1 94 ? -0.306 12.509 11.399 1.00 53.12 94 TRP A C 1
ATOM 727 O O . TRP A 1 94 ? -1.005 12.191 10.440 1.00 53.12 94 TRP A O 1
ATOM 737 N N . GLU A 1 95 ? 0.349 13.672 11.444 1.00 54.50 95 GLU A N 1
ATOM 738 C CA . GLU A 1 95 ? 0.602 14.403 10.206 1.00 54.50 95 GLU A CA 1
ATOM 739 C C . GLU A 1 95 ? 1.474 13.510 9.309 1.00 54.50 95 GLU A C 1
ATOM 741 O O . GLU A 1 95 ? 2.470 12.950 9.786 1.00 54.50 95 GLU A O 1
ATOM 746 N N . PRO A 1 96 ? 1.122 13.324 8.026 1.00 49.62 96 PRO A N 1
ATOM 747 C CA . PRO A 1 96 ? 1.991 12.629 7.096 1.00 49.62 96 PRO A CA 1
ATOM 748 C C . PRO A 1 96 ? 3.315 13.394 7.039 1.00 49.62 96 PRO A C 1
ATOM 750 O O . PRO A 1 96 ? 3.374 14.512 6.532 1.00 49.62 96 PRO A O 1
ATOM 753 N N . LEU A 1 97 ? 4.385 12.796 7.565 1.00 55.06 97 LEU A N 1
ATOM 754 C CA . LEU A 1 97 ? 5.702 13.432 7.712 1.00 55.06 97 LEU A CA 1
ATOM 755 C C . LEU A 1 97 ? 6.429 13.671 6.368 1.00 55.06 97 LEU A C 1
ATOM 757 O O . LEU A 1 97 ? 7.644 13.833 6.338 1.00 55.06 97 LEU A O 1
ATOM 761 N N . TRP A 1 98 ? 5.705 13.632 5.249 1.00 55.41 98 TRP A N 1
ATOM 762 C CA . TRP A 1 98 ? 6.227 13.719 3.886 1.00 55.41 98 TRP A CA 1
ATOM 763 C C . TRP A 1 98 ? 5.651 14.895 3.080 1.00 55.41 98 TRP A C 1
ATOM 765 O O . TRP A 1 98 ? 5.669 14.837 1.852 1.00 55.41 98 TRP A O 1
ATOM 775 N N . THR A 1 99 ? 5.172 15.958 3.742 1.00 44.56 99 THR A N 1
ATOM 776 C CA . THR A 1 99 ? 4.943 17.247 3.050 1.00 44.56 99 THR A CA 1
ATOM 777 C C . THR A 1 99 ? 6.266 17.890 2.642 1.00 44.56 99 THR A C 1
ATOM 779 O O . THR A 1 99 ? 7.209 17.861 3.465 1.00 44.56 99 THR A O 1
#

Radius of gyration: 27.82 Å; Cα contacts (8 Å, |Δi|>4): 12; chains: 1; bounding box: 63×24×77 Å

pLDDT: mean 73.15, std 21.94, range [29.19, 98.0]

Foldseek 3Di:
DVVVVVQQVVQCVVPVPQRVVVVVVVVVVVVVVVVVVVVVVVVVVVVVVVVVVVVVVVVVVVVVVPPPPDDDDDDDDDPDPPPDPPVVVVPDDPDPPPD